Protein AF-A0A5C8KPF9-F1 (afdb_monomer_lite)

Sequence (79 aa):
MGYRSRGSAGLKRNGGRAGASAFDDDGTEADAVGTKLELARAYIDIGDVDGARGMLEEVCQEGTEAQQAQARELLDGLR

Structure (mmCIF, N/CA/C/O backbone):
data_AF-A0A5C8KPF9-F1
#
_entry.id   AF-A0A5C8KPF9-F1
#
loop_
_atom_site.group_PDB
_atom_site.id
_atom_site.type_symbol
_atom_site.label_atom_id
_atom_site.label_alt_id
_atom_site.label_comp_id
_atom_site.label_asym_id
_atom_site.label_entity_id
_atom_site.label_seq_id
_atom_site.pdbx_PDB_ins_code
_atom_site.Cartn_x
_atom_site.Cartn_y
_atom_site.Cartn_z
_atom_site.occupancy
_atom_site.B_iso_or_equiv
_atom_site.auth_seq_id
_atom_site.auth_comp_id
_atom_site.auth_asym_id
_atom_site.auth_atom_id
_atom_site.pdbx_PDB_model_num
ATOM 1 N N . MET A 1 1 ? -4.210 5.997 -80.608 1.00 57.81 1 MET A N 1
ATOM 2 C CA . MET A 1 1 ? -3.041 6.721 -80.055 1.00 57.81 1 MET A CA 1
ATOM 3 C C . MET A 1 1 ? -3.559 7.894 -79.217 1.00 57.81 1 MET A C 1
ATOM 5 O O . MET A 1 1 ? -4.090 8.815 -79.801 1.00 57.81 1 MET A O 1
ATOM 9 N N . GLY A 1 2 ? -3.582 7.959 -77.888 1.00 53.72 2 GLY A N 1
ATOM 10 C CA . GLY A 1 2 ? -2.942 7.167 -76.850 1.00 53.72 2 GLY A CA 1
ATOM 11 C C . GLY A 1 2 ? -1.964 7.999 -76.018 1.00 53.72 2 GLY A C 1
ATOM 12 O O . GLY A 1 2 ? -0.827 7.579 -75.982 1.00 53.72 2 GLY A O 1
ATOM 13 N N . TYR A 1 3 ? -2.355 9.114 -75.369 1.00 52.50 3 TYR A N 1
ATOM 14 C CA . TYR A 1 3 ? -1.567 9.721 -74.273 1.00 52.50 3 TYR A CA 1
ATOM 15 C C . TYR A 1 3 ? -2.409 10.570 -73.302 1.00 52.50 3 TYR A C 1
ATOM 17 O O . TYR A 1 3 ? -3.231 11.376 -73.727 1.00 52.50 3 TYR A O 1
ATOM 25 N N . ARG A 1 4 ? -2.034 10.459 -72.016 1.00 63.56 4 ARG A N 1
ATOM 26 C CA . ARG A 1 4 ? -2.343 11.304 -70.840 1.00 63.56 4 ARG A CA 1
ATOM 27 C C . ARG A 1 4 ? -3.531 10.890 -69.967 1.00 63.56 4 ARG A C 1
ATOM 29 O O . ARG A 1 4 ? -4.619 11.431 -70.067 1.00 63.56 4 ARG A O 1
ATOM 36 N N . SER A 1 5 ? -3.233 10.018 -69.005 1.00 52.44 5 SER A N 1
ATOM 37 C CA . SER A 1 5 ? -3.460 10.316 -67.584 1.00 52.44 5 SER A CA 1
ATOM 38 C C . SER A 1 5 ? -2.760 9.254 -66.739 1.00 52.44 5 SER A C 1
ATOM 40 O O . SER A 1 5 ? -3.284 8.167 -66.522 1.00 52.44 5 SER A O 1
ATOM 42 N N . ARG A 1 6 ? -1.535 9.542 -66.282 1.00 61.19 6 ARG A N 1
ATOM 43 C CA . ARG A 1 6 ? -0.940 8.788 -65.172 1.00 61.19 6 ARG A CA 1
ATOM 44 C C . ARG A 1 6 ? -1.513 9.379 -63.891 1.00 61.19 6 ARG A C 1
ATOM 46 O O . ARG A 1 6 ? -0.912 10.262 -63.292 1.00 61.19 6 ARG A O 1
ATOM 53 N N . GLY A 1 7 ? -2.714 8.924 -63.539 1.00 57.34 7 GLY A N 1
ATOM 54 C CA . GLY A 1 7 ? -3.257 9.098 -62.201 1.00 57.34 7 GLY A CA 1
ATOM 55 C C . GLY A 1 7 ? -2.293 8.453 -61.214 1.00 57.34 7 GLY A C 1
ATOM 56 O O . GLY A 1 7 ? -1.970 7.272 -61.317 1.00 57.34 7 GLY A O 1
ATOM 57 N N . SER A 1 8 ? -1.779 9.270 -60.310 1.00 58.97 8 SER A N 1
ATOM 58 C CA . SER A 1 8 ? -0.953 8.902 -59.173 1.00 58.97 8 SER A CA 1
ATOM 59 C C . SER A 1 8 ? -1.676 7.870 -58.305 1.00 58.97 8 SER A C 1
ATOM 61 O O . SER A 1 8 ? -2.465 8.215 -57.427 1.00 58.97 8 SER A O 1
ATOM 63 N N . ALA A 1 9 ? -1.396 6.591 -58.548 1.00 60.16 9 ALA A N 1
ATOM 64 C CA . ALA A 1 9 ? -1.745 5.489 -57.664 1.00 60.16 9 ALA A CA 1
ATOM 65 C C . ALA A 1 9 ? -0.836 5.526 -56.423 1.00 60.16 9 ALA A C 1
ATOM 67 O O . ALA A 1 9 ? 0.110 4.756 -56.288 1.00 60.16 9 ALA A O 1
ATOM 68 N N . GLY A 1 10 ? -1.116 6.460 -55.515 1.00 57.69 10 GLY A N 1
ATOM 69 C CA . GLY A 1 10 ? -0.554 6.507 -54.168 1.00 57.69 10 GLY A CA 1
ATOM 70 C C . GLY A 1 10 ? -1.367 5.641 -53.212 1.00 57.69 10 GLY A C 1
ATOM 71 O O . GLY A 1 10 ? -1.910 6.141 -52.234 1.00 57.69 10 GLY A O 1
ATOM 72 N N . LEU A 1 11 ? -1.489 4.344 -53.503 1.00 61.41 11 LEU A N 1
ATOM 73 C CA . LEU A 1 11 ? -2.108 3.378 -52.600 1.00 61.41 11 LEU A CA 1
ATOM 74 C C . LEU A 1 11 ? -1.117 3.035 -51.475 1.00 61.41 11 LEU A C 1
ATOM 76 O O . LEU A 1 11 ? -0.517 1.965 -51.461 1.00 61.41 11 LEU A O 1
ATOM 80 N N . LYS A 1 12 ? -0.935 3.947 -50.515 1.00 65.56 12 LYS A N 1
ATOM 81 C CA . LYS A 1 12 ? -0.324 3.622 -49.219 1.00 65.56 12 LYS A CA 1
ATOM 82 C C . LYS A 1 12 ? -1.428 3.243 -48.238 1.00 65.56 12 LYS A C 1
ATOM 84 O O . LYS A 1 12 ? -1.825 4.011 -47.372 1.00 65.56 12 LYS A O 1
ATOM 89 N N . ARG A 1 13 ? -1.927 2.017 -48.408 1.00 66.31 13 ARG A N 1
ATOM 90 C CA . ARG A 1 13 ? -2.511 1.243 -47.311 1.00 66.31 13 ARG A CA 1
ATOM 91 C C . ARG A 1 13 ? -1.352 0.645 -46.521 1.00 66.31 13 ARG A C 1
ATOM 93 O O . ARG A 1 13 ? -0.701 -0.264 -47.018 1.00 66.31 13 ARG A O 1
ATOM 100 N N . ASN A 1 14 ? -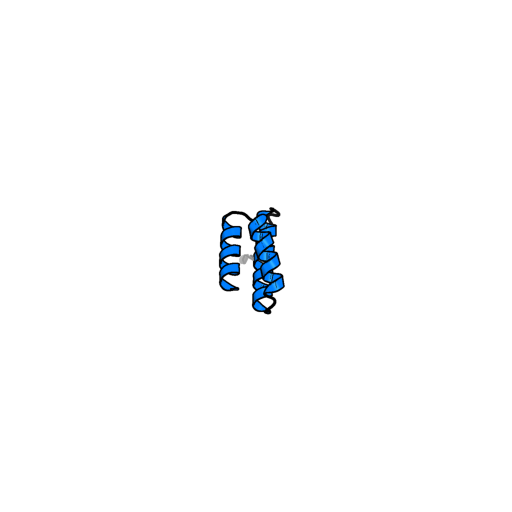1.079 1.193 -45.347 1.00 60.97 14 ASN A N 1
ATOM 101 C CA . ASN A 1 14 ? -0.514 0.488 -44.194 1.00 60.97 14 ASN A CA 1
ATOM 102 C C . ASN A 1 14 ? -0.524 1.496 -43.039 1.00 60.97 14 ASN A C 1
ATOM 104 O O . ASN A 1 14 ? -0.017 2.596 -43.206 1.00 60.97 14 ASN A O 1
ATOM 108 N N . GLY A 1 15 ? -1.097 1.241 -41.877 1.00 56.62 15 GLY A N 1
ATOM 109 C CA . GLY A 1 15 ? -1.576 -0.007 -41.313 1.00 56.62 15 GLY A CA 1
ATOM 110 C C . GLY A 1 15 ? -1.384 0.127 -39.810 1.00 56.62 15 GLY A C 1
ATOM 111 O O . GLY A 1 15 ? -0.333 0.582 -39.381 1.00 56.62 15 GLY A O 1
ATOM 112 N N . GLY A 1 16 ? -2.404 -0.246 -39.045 1.00 54.66 16 GLY A N 1
ATOM 113 C CA . GLY A 1 16 ? -2.228 -0.628 -37.651 1.00 54.66 16 GLY A CA 1
ATOM 114 C C . GLY A 1 16 ? -1.966 0.515 -36.680 1.00 54.66 16 GLY A C 1
ATOM 115 O O . GLY A 1 16 ? -0.861 1.014 -36.526 1.00 54.66 16 GLY A O 1
ATOM 116 N N . ARG A 1 17 ? -3.017 0.831 -35.930 1.00 57.81 17 ARG A N 1
ATOM 117 C CA . ARG A 1 17 ? -2.931 1.191 -34.516 1.00 57.81 17 ARG A CA 1
ATOM 118 C C . ARG A 1 17 ? -1.711 0.525 -33.856 1.00 57.81 17 ARG A C 1
ATOM 120 O O . ARG A 1 17 ? -1.670 -0.698 -33.785 1.00 57.81 17 ARG A O 1
ATOM 127 N N . ALA A 1 18 ? -0.796 1.318 -33.320 1.00 53.19 18 ALA A N 1
ATOM 128 C CA . ALA A 1 18 ? 0.020 0.908 -32.185 1.00 53.19 18 ALA A CA 1
ATOM 129 C C . ALA A 1 18 ? -0.267 1.905 -31.059 1.00 53.19 18 ALA A C 1
ATOM 131 O O . ALA A 1 18 ? 0.514 2.798 -30.757 1.00 53.19 18 ALA A O 1
ATOM 132 N N . GLY A 1 19 ? -1.485 1.806 -30.523 1.00 49.78 19 GLY A N 1
ATOM 133 C CA . GLY A 1 19 ? -1.684 2.139 -29.123 1.00 49.78 19 GLY A CA 1
ATOM 134 C C . GLY A 1 19 ? -1.107 1.002 -28.283 1.00 49.78 19 GLY A C 1
ATOM 135 O O . GLY A 1 19 ? -1.137 -0.148 -28.719 1.00 49.78 19 GLY A O 1
ATOM 136 N N . ALA A 1 20 ? -0.638 1.361 -27.090 1.00 52.59 20 ALA A N 1
ATOM 137 C CA . ALA A 1 20 ? -0.230 0.470 -26.009 1.00 52.59 20 ALA A CA 1
ATOM 138 C C . ALA A 1 20 ? 1.050 -0.352 -26.244 1.00 52.59 20 ALA A C 1
ATOM 140 O O . ALA A 1 20 ? 1.020 -1.566 -26.408 1.00 52.59 20 ALA A O 1
ATOM 141 N N . SER A 1 21 ? 2.195 0.305 -26.102 1.00 51.44 21 SER A N 1
ATOM 142 C CA . SER A 1 21 ? 3.305 -0.292 -25.351 1.00 51.44 21 SER A CA 1
ATOM 143 C C . SER A 1 21 ? 3.776 0.741 -24.331 1.00 51.44 21 SER A C 1
ATOM 145 O O . SER A 1 21 ? 4.872 1.272 -24.424 1.00 51.44 21 SER A O 1
ATOM 147 N N . ALA A 1 22 ? 2.866 1.093 -23.418 1.00 54.50 22 ALA A N 1
ATOM 148 C CA . ALA A 1 22 ? 3.130 1.907 -22.230 1.00 54.50 22 ALA A CA 1
ATOM 149 C C . ALA A 1 22 ? 3.544 1.011 -21.048 1.00 54.50 22 ALA A C 1
ATOM 151 O O . ALA A 1 22 ? 3.125 1.227 -19.920 1.00 54.50 22 ALA A O 1
ATOM 152 N N . PHE A 1 23 ? 4.311 -0.035 -21.341 1.00 55.38 23 PHE A N 1
ATOM 153 C CA . PHE A 1 23 ? 4.889 -0.931 -20.350 1.00 55.38 23 PHE A CA 1
ATOM 154 C C . PHE A 1 23 ? 6.398 -0.903 -20.579 1.00 55.38 23 PHE A C 1
ATOM 156 O O . PHE A 1 23 ? 6.986 -1.873 -21.050 1.00 55.38 23 PHE A O 1
ATOM 163 N N . ASP A 1 24 ? 6.993 0.269 -20.351 1.00 53.84 24 ASP A N 1
ATOM 164 C CA . ASP A 1 24 ? 8.400 0.347 -19.969 1.00 53.84 24 ASP A CA 1
ATOM 165 C C . ASP A 1 24 ? 8.483 -0.300 -18.577 1.00 53.84 24 ASP A C 1
ATOM 167 O O . ASP A 1 24 ? 8.368 0.369 -17.558 1.00 53.84 24 ASP A O 1
ATOM 171 N N . ASP A 1 25 ? 8.564 -1.633 -18.564 1.00 59.69 25 ASP A N 1
ATOM 172 C CA . ASP A 1 25 ? 9.017 -2.444 -17.432 1.00 59.69 25 ASP A CA 1
ATOM 173 C C . ASP A 1 25 ? 10.524 -2.185 -17.280 1.00 59.69 25 ASP A C 1
ATOM 175 O O . ASP A 1 25 ? 11.373 -2.963 -17.719 1.00 59.69 25 ASP A O 1
ATOM 179 N N . ASP A 1 26 ? 10.870 -1.005 -16.763 1.00 54.00 26 ASP A N 1
ATOM 180 C CA . ASP A 1 26 ? 12.217 -0.711 -16.285 1.00 54.00 26 ASP A CA 1
ATOM 181 C C . ASP A 1 26 ? 12.377 -1.457 -14.959 1.00 54.00 26 ASP A C 1
ATOM 183 O O . ASP A 1 26 ? 12.059 -0.933 -13.897 1.00 54.00 26 ASP A O 1
ATOM 187 N N . GLY A 1 27 ? 12.779 -2.731 -15.044 1.00 57.12 27 GLY A N 1
ATOM 188 C CA . GLY A 1 27 ? 12.907 -3.682 -13.934 1.00 57.12 27 GLY A CA 1
ATOM 189 C C . GLY A 1 27 ? 13.916 -3.263 -12.859 1.00 57.12 27 GLY A C 1
ATOM 190 O O . GLY A 1 27 ? 14.960 -3.892 -12.679 1.00 57.12 27 GLY A O 1
ATOM 191 N N . THR A 1 28 ? 13.594 -2.202 -12.132 1.00 70.00 28 THR A N 1
ATOM 192 C CA . THR A 1 28 ? 14.299 -1.703 -10.958 1.00 70.00 28 THR A CA 1
ATOM 193 C C . THR A 1 28 ? 13.545 -2.113 -9.699 1.00 70.00 28 THR A C 1
ATOM 195 O O . THR A 1 28 ? 12.345 -2.383 -9.715 1.00 70.00 28 THR A O 1
ATOM 198 N N . GLU A 1 29 ? 14.243 -2.152 -8.566 1.00 67.00 29 GLU A N 1
ATOM 199 C CA . GLU A 1 29 ? 13.618 -2.442 -7.267 1.00 67.00 29 GLU A CA 1
ATOM 200 C C . GLU A 1 29 ? 12.506 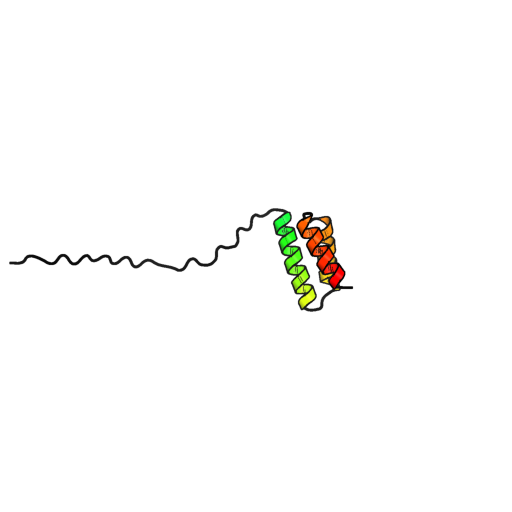-1.428 -6.937 1.00 67.00 29 GLU A C 1
ATOM 202 O O . GLU A 1 29 ? 11.501 -1.785 -6.326 1.00 67.00 29 GLU A O 1
ATOM 207 N N . ALA A 1 30 ? 12.630 -0.189 -7.427 1.00 74.06 30 ALA A N 1
ATOM 208 C CA . ALA A 1 30 ? 11.571 0.807 -7.348 1.00 74.06 30 ALA A CA 1
ATOM 209 C C . ALA A 1 30 ? 10.320 0.368 -8.130 1.00 74.06 30 ALA A C 1
ATOM 211 O O . ALA A 1 30 ? 9.223 0.439 -7.585 1.00 74.06 30 ALA A O 1
ATOM 212 N N .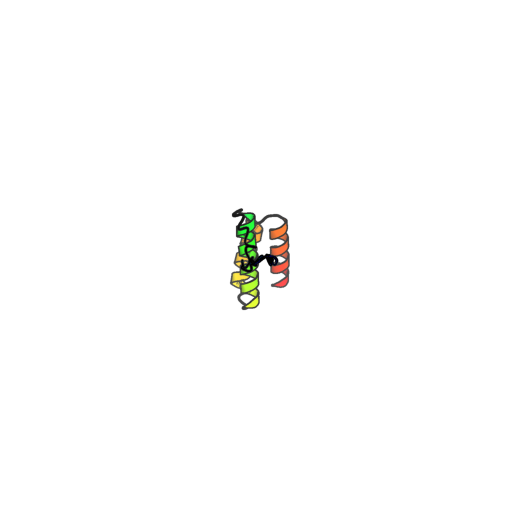 ASP A 1 31 ? 10.441 -0.151 -9.348 1.00 79.12 31 ASP A N 1
ATOM 213 C CA . ASP A 1 31 ? 9.284 -0.625 -10.123 1.00 79.12 31 ASP A CA 1
ATOM 214 C C . ASP A 1 31 ? 8.606 -1.850 -9.482 1.00 79.12 31 ASP A C 1
ATOM 216 O O . ASP A 1 31 ? 7.374 -1.927 -9.376 1.00 79.12 31 ASP A O 1
ATOM 220 N N . ALA A 1 32 ? 9.407 -2.764 -8.924 1.00 83.44 32 ALA A N 1
ATOM 221 C CA . ALA A 1 32 ? 8.900 -3.912 -8.173 1.00 83.44 32 ALA A CA 1
ATOM 222 C C . ALA A 1 32 ? 8.079 -3.476 -6.946 1.00 83.44 32 ALA A C 1
ATOM 224 O O . ALA A 1 32 ? 6.987 -3.995 -6.698 1.00 83.44 32 ALA A O 1
ATOM 225 N N . VAL A 1 33 ? 8.563 -2.480 -6.199 1.00 90.88 33 VAL A N 1
ATOM 226 C CA . VAL A 1 33 ? 7.828 -1.901 -5.067 1.00 90.88 33 VAL A CA 1
ATOM 227 C C . VAL A 1 33 ? 6.599 -1.106 -5.530 1.00 90.88 33 VAL A C 1
ATOM 229 O O . VAL A 1 33 ? 5.559 -1.142 -4.870 1.00 90.88 33 VAL A O 1
ATOM 232 N N . GLY A 1 34 ? 6.670 -0.433 -6.681 1.00 89.12 34 GLY A N 1
ATOM 233 C CA . GLY A 1 34 ? 5.523 0.237 -7.301 1.00 89.12 34 GLY A CA 1
ATOM 234 C C . GLY A 1 34 ? 4.382 -0.739 -7.590 1.00 89.12 34 GLY A C 1
ATOM 235 O O . GLY A 1 34 ? 3.231 -0.473 -7.246 1.00 89.12 34 GLY A O 1
ATOM 236 N N . THR A 1 35 ? 4.716 -1.926 -8.094 1.00 89.19 35 THR A N 1
ATOM 237 C CA . THR A 1 35 ? 3.747 -3.011 -8.297 1.00 89.19 35 THR A CA 1
ATOM 238 C C . THR A 1 35 ? 3.142 -3.493 -6.971 1.00 89.19 35 THR A C 1
ATOM 240 O O . THR A 1 35 ? 1.930 -3.702 -6.889 1.00 89.19 35 THR A O 1
ATOM 243 N N . LYS A 1 36 ? 3.946 -3.622 -5.899 1.00 91.38 36 LYS A N 1
ATOM 244 C CA . LYS A 1 36 ? 3.441 -3.978 -4.555 1.00 91.38 36 LYS A CA 1
ATOM 245 C C . LYS A 1 36 ? 2.433 -2.947 -4.023 1.00 91.38 36 LYS A C 1
ATOM 247 O O . LYS A 1 36 ? 1.431 -3.338 -3.428 1.00 91.38 36 LYS A O 1
ATOM 252 N N . LEU A 1 37 ? 2.656 -1.651 -4.263 1.00 92.94 37 LEU A N 1
ATOM 253 C CA . LEU A 1 37 ? 1.712 -0.585 -3.891 1.00 92.94 37 LEU A CA 1
ATOM 254 C C . LEU A 1 37 ? 0.364 -0.717 -4.604 1.00 92.94 37 LEU A C 1
ATOM 256 O O . LEU A 1 37 ? -0.684 -0.590 -3.967 1.00 92.94 37 LEU A O 1
ATOM 260 N N . GLU A 1 38 ? 0.382 -0.978 -5.911 1.00 92.06 38 GLU A N 1
ATOM 261 C CA . GLU A 1 38 ? -0.846 -1.164 -6.689 1.00 92.06 38 GLU A CA 1
ATOM 262 C C . GLU A 1 38 ? -1.623 -2.403 -6.226 1.00 92.06 38 GLU A C 1
ATOM 264 O O . GLU A 1 38 ? -2.843 -2.341 -6.052 1.00 92.06 38 GLU A O 1
ATOM 269 N N . LEU A 1 39 ? -0.917 -3.504 -5.943 1.00 93.69 39 LEU A N 1
ATOM 270 C CA . LEU A 1 39 ? -1.516 -4.715 -5.385 1.00 93.69 39 LEU A CA 1
ATOM 271 C C . LEU A 1 39 ? -2.148 -4.444 -4.022 1.00 93.69 39 LEU A C 1
ATOM 273 O O . LEU A 1 39 ? -3.324 -4.751 -3.836 1.00 93.69 39 LEU A O 1
ATOM 277 N N . ALA A 1 40 ? -1.418 -3.821 -3.094 1.00 94.00 40 ALA A N 1
ATOM 278 C CA . ALA A 1 40 ? -1.938 -3.490 -1.771 1.00 94.00 40 ALA A CA 1
ATOM 279 C C . ALA A 1 40 ? -3.238 -2.681 -1.860 1.00 94.00 40 ALA A C 1
ATOM 281 O O . ALA A 1 40 ? -4.199 -2.962 -1.149 1.00 94.00 40 ALA A O 1
ATOM 282 N N . ARG A 1 41 ? -3.312 -1.726 -2.792 1.00 91.00 41 ARG A N 1
ATOM 283 C CA . ARG A 1 41 ? -4.525 -0.937 -3.024 1.00 91.00 41 ARG A CA 1
ATOM 284 C C . ARG A 1 41 ? -5.701 -1.782 -3.520 1.00 91.00 41 ARG A C 1
ATOM 286 O O . ARG A 1 41 ? -6.828 -1.539 -3.096 1.00 91.00 41 ARG A O 1
ATOM 293 N N . ALA A 1 42 ? -5.450 -2.787 -4.356 1.00 94.56 42 ALA A N 1
ATOM 294 C CA . ALA A 1 42 ? -6.474 -3.746 -4.768 1.00 94.56 42 ALA A CA 1
ATOM 295 C C . ALA A 1 42 ? -6.949 -4.635 -3.602 1.00 94.56 42 ALA A C 1
ATOM 297 O O . ALA A 1 42 ? -8.146 -4.892 -3.487 1.00 94.56 42 ALA A O 1
ATOM 298 N N . TYR A 1 43 ? -6.050 -5.057 -2.702 1.00 94.19 43 TYR A N 1
ATOM 299 C CA . TYR A 1 43 ? -6.433 -5.787 -1.483 1.00 94.19 43 TYR A CA 1
ATOM 300 C C . TYR A 1 43 ? -7.370 -4.951 -0.594 1.00 94.19 43 TYR A C 1
ATOM 302 O O . TYR A 1 43 ? -8.390 -5.466 -0.134 1.00 94.19 43 TYR A O 1
ATOM 310 N N . ILE A 1 44 ? -7.094 -3.649 -0.431 1.00 92.19 44 ILE A N 1
ATOM 311 C CA . ILE A 1 44 ? -7.976 -2.717 0.299 1.00 92.19 44 ILE A CA 1
ATOM 312 C C . ILE A 1 44 ? -9.360 -2.638 -0.357 1.00 92.19 44 ILE A C 1
ATOM 314 O O . ILE A 1 44 ? -10.365 -2.696 0.347 1.00 92.19 44 ILE A O 1
ATOM 318 N N . ASP A 1 45 ? -9.421 -2.531 -1.688 1.00 91.94 45 ASP A N 1
ATOM 319 C CA . ASP A 1 45 ? -10.681 -2.429 -2.445 1.00 91.94 45 ASP A CA 1
ATOM 320 C C . ASP A 1 45 ? -11.576 -3.669 -2.264 1.00 91.94 45 ASP A C 1
ATOM 322 O O . ASP A 1 45 ? -12.793 -3.557 -2.122 1.00 91.94 45 ASP A O 1
ATOM 326 N N . ILE A 1 46 ? -10.963 -4.853 -2.169 1.00 92.50 46 ILE A N 1
ATOM 327 C CA . ILE A 1 46 ? -11.654 -6.127 -1.908 1.00 92.50 46 ILE A CA 1
ATOM 328 C C . ILE A 1 46 ? -12.046 -6.272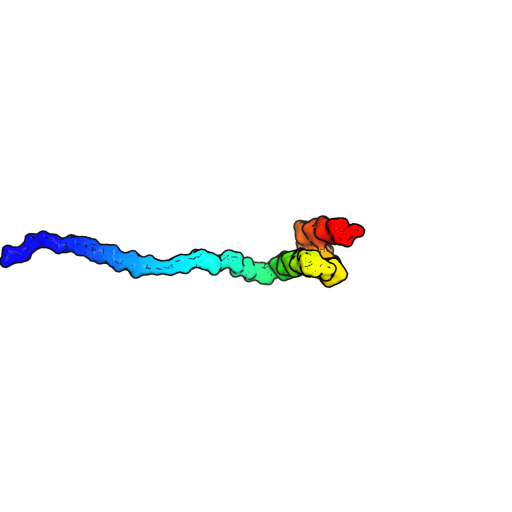 -0.419 1.00 92.50 46 ILE A C 1
ATOM 330 O O . ILE A 1 46 ? -12.872 -7.118 -0.070 1.00 92.50 46 ILE A O 1
ATOM 334 N N . GLY A 1 47 ? -11.506 -5.425 0.463 1.00 89.75 47 GLY A N 1
ATOM 335 C CA . GLY A 1 47 ? -11.739 -5.451 1.910 1.00 89.75 47 GLY A CA 1
ATOM 336 C C . GLY A 1 47 ? -10.759 -6.332 2.690 1.00 89.75 47 GLY A C 1
ATOM 337 O O . GLY A 1 47 ? -10.950 -6.547 3.887 1.00 89.75 47 GLY A O 1
ATOM 338 N N . ASP A 1 48 ? -9.700 -6.822 2.046 1.00 94.06 48 ASP A N 1
ATOM 339 C CA . ASP A 1 48 ? -8.627 -7.585 2.683 1.00 94.06 48 ASP A CA 1
ATOM 340 C C . ASP A 1 48 ? -7.550 -6.633 3.226 1.00 94.06 48 ASP A C 1
ATOM 342 O O . ASP A 1 48 ? -6.456 -6.464 2.685 1.00 94.06 48 ASP A O 1
ATOM 346 N N . VAL A 1 49 ? -7.902 -5.941 4.310 1.00 91.56 49 VAL A N 1
ATOM 347 C CA . VAL A 1 49 ? -7.040 -4.927 4.938 1.00 91.56 49 VAL A CA 1
ATOM 348 C C . VAL A 1 49 ? -5.774 -5.546 5.539 1.00 91.56 49 VAL A C 1
ATOM 350 O O . VAL A 1 49 ? -4.723 -4.909 5.533 1.00 91.56 49 VAL A O 1
ATOM 353 N N . ASP A 1 50 ? -5.850 -6.785 6.027 1.00 92.50 50 ASP A N 1
ATOM 354 C CA . ASP A 1 50 ? -4.719 -7.487 6.645 1.00 92.50 50 ASP A CA 1
ATOM 355 C C . ASP A 1 50 ? -3.618 -7.795 5.612 1.00 92.50 50 ASP A C 1
ATOM 357 O O . ASP A 1 50 ? -2.446 -7.480 5.839 1.00 92.50 50 ASP A O 1
ATOM 361 N N . GLY A 1 51 ? -3.993 -8.309 4.431 1.00 90.81 51 GLY A N 1
ATOM 362 C CA . GLY A 1 51 ? -3.060 -8.548 3.329 1.00 90.81 51 GLY A CA 1
ATOM 363 C C . GLY A 1 51 ? -2.504 -7.254 2.738 1.00 90.81 51 GLY A C 1
ATOM 364 O O . GLY A 1 51 ? -1.297 -7.152 2.497 1.00 90.81 51 GLY A O 1
ATOM 365 N N . ALA A 1 52 ? -3.350 -6.229 2.585 1.00 94.06 52 ALA A N 1
ATOM 366 C CA . ALA A 1 52 ? -2.902 -4.908 2.154 1.00 94.06 52 ALA A CA 1
ATOM 367 C C . ALA A 1 52 ? -1.870 -4.311 3.116 1.00 94.06 52 ALA A C 1
ATOM 369 O O . ALA A 1 52 ? -0.835 -3.808 2.685 1.00 94.06 52 ALA A O 1
ATOM 370 N N . ARG A 1 53 ? -2.129 -4.390 4.424 1.00 93.56 53 ARG A N 1
ATOM 371 C CA . ARG A 1 53 ? -1.238 -3.862 5.455 1.00 93.56 53 ARG A CA 1
ATOM 372 C C . ARG A 1 53 ? 0.137 -4.520 5.399 1.00 93.56 53 ARG A C 1
ATOM 374 O O . ARG A 1 53 ? 1.129 -3.797 5.384 1.00 93.56 53 ARG A O 1
ATOM 381 N N . GLY A 1 54 ? 0.197 -5.850 5.298 1.00 93.88 54 GLY A N 1
ATOM 382 C CA . GLY A 1 54 ? 1.463 -6.576 5.160 1.00 93.88 54 GLY A CA 1
ATOM 383 C C . GLY A 1 54 ? 2.289 -6.095 3.962 1.00 93.88 54 GLY A C 1
ATOM 384 O O . GLY A 1 54 ? 3.460 -5.753 4.120 1.00 93.88 54 GLY A O 1
ATOM 385 N N . MET A 1 55 ? 1.656 -5.951 2.790 1.00 92.38 55 MET A N 1
ATOM 386 C CA . MET A 1 55 ? 2.333 -5.413 1.602 1.00 92.38 55 MET A CA 1
ATOM 387 C C . MET A 1 55 ? 2.795 -3.961 1.779 1.00 92.38 55 MET A C 1
ATOM 389 O O . MET A 1 55 ? 3.895 -3.615 1.354 1.00 92.38 55 MET A O 1
ATOM 393 N N . LEU A 1 56 ? 1.986 -3.093 2.395 1.00 94.19 56 LEU A N 1
ATOM 394 C CA . LEU A 1 56 ? 2.359 -1.690 2.624 1.00 94.19 56 LEU A CA 1
ATOM 395 C C . LEU A 1 56 ? 3.526 -1.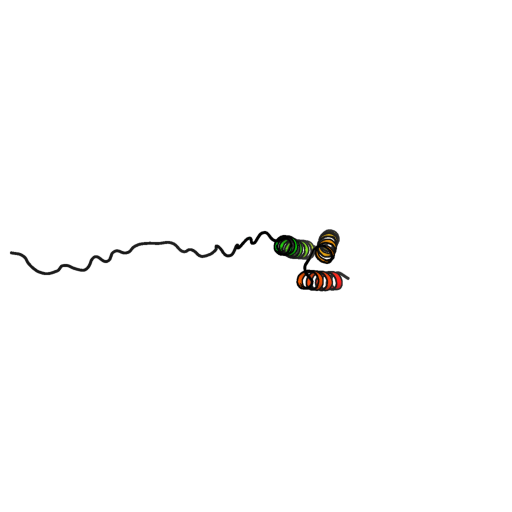553 3.613 1.00 94.19 56 LEU A C 1
ATOM 397 O O . LEU A 1 56 ? 4.342 -0.637 3.478 1.00 94.19 56 LEU A O 1
ATOM 401 N N . GLU A 1 57 ? 3.635 -2.460 4.586 1.00 93.88 57 GLU A N 1
ATOM 402 C CA . GLU A 1 57 ? 4.780 -2.522 5.499 1.00 93.88 57 GLU A CA 1
ATOM 403 C C . GLU A 1 57 ? 6.066 -2.963 4.781 1.00 93.88 57 GLU A C 1
ATOM 405 O O . GLU A 1 57 ? 7.125 -2.398 5.059 1.00 93.88 57 GLU A O 1
ATOM 410 N N . GLU A 1 58 ? 5.983 -3.887 3.816 1.00 93.00 58 GLU A N 1
ATOM 411 C CA . GLU A 1 58 ? 7.109 -4.239 2.933 1.00 93.00 58 GLU A CA 1
ATOM 412 C C . GLU A 1 58 ? 7.529 -3.053 2.054 1.00 93.00 58 GLU A C 1
ATOM 414 O O . GLU A 1 58 ? 8.705 -2.690 2.014 1.00 93.00 58 GLU A O 1
ATOM 419 N N . VAL A 1 59 ? 6.570 -2.367 1.420 1.00 93.75 59 VAL A N 1
ATOM 420 C CA . VAL A 1 59 ? 6.829 -1.151 0.626 1.00 93.75 59 VAL A CA 1
ATOM 421 C C . VAL A 1 59 ? 7.518 -0.074 1.468 1.00 93.75 59 VAL A C 1
ATOM 423 O O . VAL A 1 59 ? 8.419 0.612 0.988 1.00 93.75 59 VAL A O 1
ATOM 426 N N . CYS A 1 60 ? 7.118 0.086 2.732 1.00 92.75 60 CYS A N 1
ATOM 427 C CA . CYS A 1 60 ? 7.744 1.039 3.648 1.00 92.75 60 CYS A CA 1
ATOM 428 C C . CYS A 1 60 ? 9.214 0.720 3.962 1.00 92.75 60 CYS A C 1
ATOM 430 O O . CYS A 1 60 ? 9.941 1.625 4.370 1.00 92.75 60 CYS A O 1
ATOM 432 N N . GLN A 1 61 ? 9.637 -0.537 3.821 1.00 91.62 61 GLN A N 1
ATOM 433 C CA . GLN A 1 61 ? 10.997 -0.987 4.121 1.00 91.62 61 GLN A CA 1
ATOM 434 C C . GLN A 1 61 ? 11.878 -1.043 2.870 1.00 91.62 61 GLN A C 1
ATOM 436 O O . GLN A 1 61 ? 13.042 -0.657 2.932 1.00 91.62 61 GLN A O 1
ATOM 441 N N . GLU A 1 62 ? 11.325 -1.504 1.749 1.00 90.31 62 GLU A N 1
ATOM 442 C CA . GLU A 1 62 ? 12.063 -1.756 0.504 1.00 90.31 62 GLU A CA 1
ATOM 443 C C . GLU A 1 62 ? 11.943 -0.608 -0.510 1.00 90.31 62 GLU A C 1
ATOM 445 O O . GLU A 1 62 ? 12.771 -0.475 -1.407 1.00 90.31 62 GLU A O 1
ATOM 450 N N . GLY A 1 63 ? 10.915 0.234 -0.383 1.00 88.06 63 GLY A N 1
ATOM 451 C CA . GLY A 1 63 ? 10.625 1.308 -1.325 1.00 88.06 63 GLY A CA 1
ATOM 452 C C . GLY A 1 63 ? 11.511 2.536 -1.200 1.00 88.06 63 GLY A C 1
ATOM 453 O O . GLY A 1 63 ? 12.153 2.796 -0.184 1.00 88.06 63 GLY A O 1
ATOM 454 N N . THR A 1 64 ? 11.467 3.359 -2.240 1.00 90.44 64 THR A N 1
ATOM 455 C CA . THR A 1 64 ? 12.039 4.712 -2.244 1.00 90.44 64 THR A CA 1
ATOM 456 C C . THR A 1 64 ? 11.264 5.654 -1.320 1.00 90.44 64 THR A C 1
ATOM 458 O O . THR A 1 64 ? 10.112 5.392 -0.980 1.00 90.44 64 THR A O 1
ATOM 461 N N . GLU A 1 65 ? 11.844 6.799 -0.946 1.00 91.19 65 GLU A N 1
ATOM 462 C CA . GLU A 1 65 ? 11.195 7.776 -0.050 1.00 91.19 65 GLU A CA 1
ATOM 463 C C . GLU A 1 65 ? 9.774 8.164 -0.498 1.00 91.19 65 GLU A C 1
ATOM 465 O O . GLU A 1 65 ? 8.869 8.274 0.331 1.00 91.19 65 GLU A O 1
ATOM 470 N N . ALA A 1 66 ? 9.555 8.306 -1.809 1.00 90.69 66 ALA A N 1
ATOM 471 C CA . ALA A 1 66 ? 8.238 8.588 -2.373 1.00 90.69 66 ALA A CA 1
ATOM 472 C C . ALA A 1 66 ? 7.251 7.432 -2.137 1.00 90.69 66 ALA A C 1
ATOM 474 O O . ALA A 1 66 ? 6.127 7.655 -1.692 1.00 90.69 66 ALA A O 1
ATOM 475 N N . GLN A 1 67 ? 7.677 6.193 -2.374 1.00 92.31 67 GLN A N 1
ATOM 476 C CA . GLN A 1 67 ? 6.843 4.999 -2.206 1.00 92.31 67 GLN A CA 1
ATOM 477 C C . GLN A 1 67 ? 6.537 4.718 -0.738 1.00 92.31 67 GLN A C 1
ATOM 479 O O . GLN A 1 67 ? 5.400 4.401 -0.397 1.00 92.31 67 GLN A O 1
ATOM 484 N N . GLN A 1 68 ? 7.523 4.905 0.142 1.00 93.31 68 GLN A N 1
ATOM 485 C CA . GLN A 1 68 ? 7.322 4.812 1.585 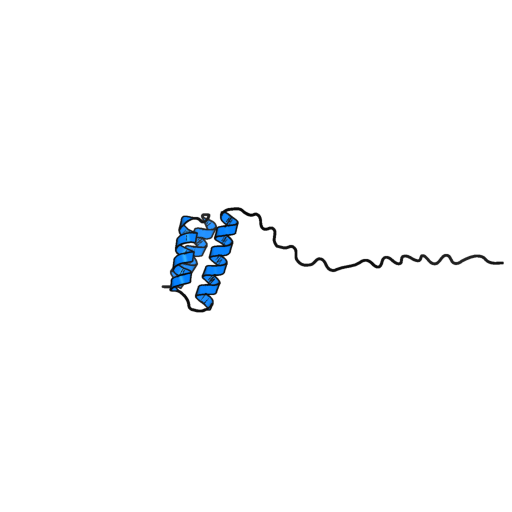1.00 93.31 68 GLN A CA 1
ATOM 486 C C . GLN A 1 68 ? 6.303 5.849 2.065 1.00 93.31 68 GLN A C 1
ATOM 488 O O . GLN A 1 68 ? 5.443 5.531 2.883 1.00 93.31 68 GLN A O 1
ATOM 493 N N . ALA A 1 69 ? 6.369 7.085 1.557 1.00 94.06 69 ALA A N 1
ATOM 494 C CA . ALA A 1 69 ? 5.392 8.116 1.890 1.00 94.06 69 ALA A CA 1
ATOM 495 C C . ALA A 1 69 ? 3.976 7.716 1.445 1.00 94.06 69 ALA A C 1
ATOM 497 O O . ALA A 1 69 ? 3.044 7.815 2.242 1.00 94.06 69 ALA A O 1
ATOM 498 N N . GLN A 1 70 ? 3.823 7.188 0.225 1.00 92.56 70 GLN A N 1
ATOM 499 C CA . GLN A 1 70 ? 2.527 6.701 -0.259 1.00 92.56 70 GLN A CA 1
ATOM 500 C C . GLN A 1 70 ? 2.001 5.516 0.557 1.00 92.56 70 GLN A C 1
ATOM 502 O O . GLN A 1 70 ? 0.822 5.486 0.903 1.00 92.56 70 GLN A O 1
ATOM 507 N N . ALA A 1 71 ? 2.862 4.562 0.918 1.00 94.12 71 ALA A N 1
ATOM 508 C CA . ALA A 1 71 ? 2.456 3.434 1.749 1.00 94.12 71 ALA A CA 1
ATOM 509 C C . ALA A 1 71 ? 2.004 3.870 3.145 1.00 94.12 71 ALA A C 1
ATOM 511 O O . ALA A 1 71 ? 1.006 3.362 3.649 1.00 94.12 71 ALA A O 1
ATOM 512 N N . ARG A 1 72 ? 2.693 4.842 3.755 1.00 93.12 72 ARG A N 1
ATOM 513 C CA . ARG A 1 72 ? 2.296 5.415 5.051 1.00 93.12 72 ARG A CA 1
ATOM 514 C C . ARG A 1 72 ? 0.951 6.129 4.980 1.00 93.12 72 ARG A C 1
ATOM 516 O O . ARG A 1 72 ? 0.165 5.984 5.907 1.00 93.12 72 ARG A O 1
ATOM 523 N N . GLU A 1 73 ? 0.683 6.865 3.901 1.00 93.44 73 GLU A N 1
ATOM 524 C CA . GLU A 1 73 ? -0.613 7.522 3.686 1.00 93.44 73 GLU A CA 1
ATOM 525 C C . GLU A 1 73 ? -1.748 6.492 3.601 1.00 93.44 73 GLU A C 1
ATOM 527 O O . GLU A 1 73 ? -2.777 6.639 4.259 1.00 93.44 73 GLU A O 1
ATOM 532 N N . LEU A 1 74 ? -1.532 5.402 2.858 1.00 91.12 74 LEU A N 1
ATOM 533 C CA . LEU A 1 74 ? -2.501 4.311 2.767 1.00 91.12 74 LEU A CA 1
ATOM 534 C C . LEU A 1 74 ? -2.694 3.607 4.117 1.00 91.12 74 LEU A C 1
ATOM 536 O O . LEU A 1 74 ? -3.830 3.372 4.510 1.00 91.12 74 LEU A O 1
ATOM 540 N N . LEU A 1 75 ? -1.613 3.313 4.849 1.00 91.56 75 LEU A N 1
ATOM 541 C CA . LEU A 1 75 ? -1.676 2.700 6.183 1.00 91.56 75 LEU A CA 1
ATOM 542 C C . LEU A 1 75 ? -2.442 3.560 7.195 1.00 91.56 75 LEU A C 1
ATOM 544 O O . LEU A 1 75 ? -3.166 3.013 8.024 1.00 91.56 75 LEU A O 1
ATOM 548 N N . ASP A 1 76 ? -2.299 4.885 7.135 1.00 91.31 76 ASP A N 1
ATOM 549 C CA . ASP A 1 76 ? -3.049 5.806 7.994 1.00 91.31 76 ASP A CA 1
ATOM 550 C C . ASP A 1 76 ? -4.553 5.768 7.681 1.00 91.31 76 ASP A C 1
ATOM 552 O O . ASP A 1 76 ? -5.375 5.739 8.595 1.00 91.31 76 ASP A O 1
ATOM 556 N N . GLY A 1 77 ? -4.912 5.653 6.398 1.00 87.56 77 GLY A N 1
ATOM 557 C CA . GLY A 1 77 ? -6.299 5.501 5.951 1.00 87.56 77 GLY A CA 1
ATOM 558 C C . GLY A 1 77 ? -6.959 4.160 6.303 1.00 87.56 77 GLY A C 1
ATOM 559 O O . GLY A 1 77 ? -8.177 4.044 6.178 1.00 87.56 77 GLY A O 1
ATOM 560 N N . LEU A 1 78 ? -6.187 3.157 6.737 1.00 83.88 78 LEU A N 1
ATOM 561 C CA . LEU A 1 78 ? -6.682 1.837 7.163 1.00 83.88 78 LEU A CA 1
ATOM 562 C C . LEU A 1 78 ? -6.952 1.737 8.673 1.00 83.88 78 LEU A C 1
ATOM 564 O O . LEU A 1 78 ? -7.327 0.666 9.156 1.00 83.88 78 LEU A O 1
ATOM 568 N N . ARG A 1 79 ? -6.717 2.819 9.419 1.00 73.81 79 ARG A N 1
ATOM 569 C CA . ARG A 1 79 ? -6.883 2.895 10.872 1.00 73.81 79 ARG A CA 1
ATOM 570 C C . ARG A 1 79 ? -8.323 3.184 11.292 1.00 73.81 79 ARG A C 1
ATOM 572 O O . ARG A 1 79 ? -8.704 2.663 12.366 1.00 73.81 79 ARG A O 1
#

pLDDT: mean 78.71, std 16.58, range [49.78, 94.56]

Secondary structure (DSSP, 8-state):
----------------------------HHHHHHHHHHHHHHHHHHT-HHHHHHHHHHHHHHS-HHHHHHHHHHHHHT-

Organism: NCBI:txid2699169

InterPro domains:
  IPR020011 FimV, C-terminal domain [TIGR03504] (35-78)
  IPR038440 FimV, C-terminal domain superfamily [G3DSA:1.20.58.2200] (19-78)

Foldseek 3Di:
DDDDDPDPPPPPDDDDDPDDPPPPPPPDLQVVLVVLQVVLVVCVVVVVPVSSLVSLVVSLVSHDPVSVVSSVVVVVVSD

Radius of gyration: 25.77 Å; chains: 1; bounding box: 26×20×91 Å